Protein AF-X1UFF7-F1 (afdb_monomer_lite)

Organism: NCBI:txid412755

InterPro domains:
  IPR004919 GmrSD restriction endonucleases, N-terminal domain [PF03235] (1-55)

Structure (mmCIF, N/CA/C/O backbone):
data_AF-X1UFF7-F1
#
_entry.id   AF-X1UFF7-F1
#
loop_
_atom_site.group_PDB
_atom_site.id
_atom_site.type_symbol
_atom_site.label_atom_id
_atom_site.label_alt_id
_atom_site.label_comp_id
_atom_site.label_asym_id
_atom_site.label_entity_id
_atom_site.label_seq_id
_atom_site.pdbx_PDB_ins_code
_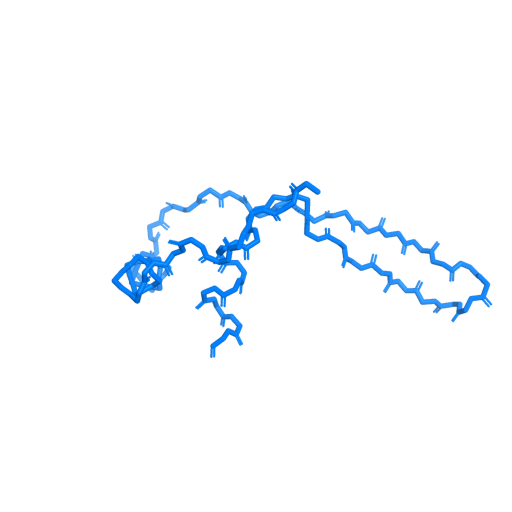atom_site.Cartn_x
_atom_site.Cartn_y
_atom_site.Cartn_z
_atom_site.occupancy
_atom_site.B_iso_or_equiv
_atom_site.auth_seq_id
_atom_site.auth_comp_id
_atom_site.auth_asym_id
_atom_site.auth_atom_id
_atom_site.pdbx_PDB_model_num
ATOM 1 N N . PHE A 1 1 ? 9.936 13.393 -6.067 1.00 51.66 1 PHE A N 1
ATOM 2 C CA . PHE A 1 1 ? 8.583 13.911 -5.768 1.00 51.66 1 PHE A CA 1
ATOM 3 C C . PHE A 1 1 ? 7.751 12.915 -4.953 1.00 51.66 1 PHE A C 1
ATOM 5 O O . PHE A 1 1 ? 6.572 12.733 -5.211 1.00 51.66 1 PHE A O 1
ATOM 12 N N . GLN A 1 2 ? 8.330 12.284 -3.929 1.00 53.41 2 GLN A N 1
ATOM 13 C CA . GLN A 1 2 ? 7.569 11.448 -2.997 1.00 53.41 2 GLN A CA 1
ATOM 14 C C . GLN A 1 2 ? 7.782 12.023 -1.602 1.00 53.41 2 GLN A C 1
ATOM 16 O O . GLN A 1 2 ? 8.920 12.220 -1.175 1.00 53.41 2 GLN A O 1
ATOM 21 N N . ARG A 1 3 ? 6.684 12.421 -0.953 1.00 59.78 3 ARG A N 1
ATOM 22 C CA . ARG A 1 3 ? 6.706 12.943 0.418 1.00 59.78 3 ARG A CA 1
ATOM 23 C C . ARG A 1 3 ? 6.961 11.777 1.384 1.00 59.78 3 ARG A C 1
ATOM 25 O O . ARG A 1 3 ? 6.628 10.636 1.075 1.00 59.78 3 ARG A O 1
ATOM 32 N N . ARG A 1 4 ? 7.588 12.080 2.529 1.00 66.25 4 ARG A N 1
ATOM 33 C CA . ARG A 1 4 ? 7.897 11.142 3.632 1.00 66.25 4 ARG A CA 1
ATOM 34 C C . ARG A 1 4 ? 6.668 10.290 3.990 1.00 66.25 4 ARG A C 1
ATOM 36 O O . ARG A 1 4 ? 5.559 10.741 3.744 1.00 66.25 4 ARG A O 1
ATOM 43 N N . ARG A 1 5 ? 6.841 9.096 4.579 1.00 67.62 5 ARG A N 1
ATOM 44 C CA . ARG A 1 5 ? 5.718 8.255 5.057 1.00 67.62 5 ARG A CA 1
ATOM 45 C C . ARG A 1 5 ? 4.754 9.097 5.903 1.00 67.62 5 ARG A C 1
ATOM 47 O O . ARG A 1 5 ? 5.149 9.600 6.949 1.00 67.62 5 ARG A O 1
ATOM 54 N N . VAL A 1 6 ? 3.533 9.303 5.398 1.00 80.19 6 VAL A N 1
ATOM 55 C CA . VAL A 1 6 ? 2.536 10.224 5.986 1.00 80.19 6 VAL A CA 1
ATOM 56 C C . VAL A 1 6 ? 1.511 9.465 6.832 1.00 80.19 6 VAL A C 1
ATOM 58 O O . VAL A 1 6 ? 0.851 10.057 7.681 1.00 80.19 6 VAL A O 1
ATOM 61 N N . TRP A 1 7 ? 1.347 8.157 6.613 1.00 89.44 7 TRP A N 1
ATOM 62 C CA . TRP A 1 7 ? 0.329 7.382 7.317 1.00 89.44 7 TRP A CA 1
ATOM 63 C C . TRP A 1 7 ? 0.712 7.093 8.767 1.00 89.44 7 TRP A C 1
ATOM 65 O O . TRP A 1 7 ? 1.758 6.512 9.057 1.00 89.44 7 TRP A O 1
ATOM 75 N N . SER A 1 8 ? -0.185 7.467 9.680 1.00 89.88 8 SER A N 1
ATOM 7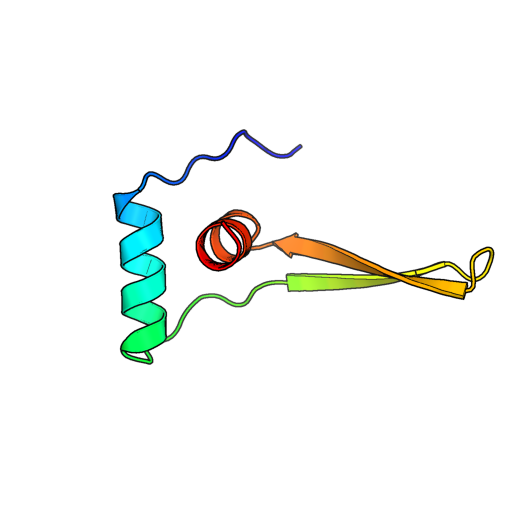6 C CA . SER A 1 8 ? -0.114 7.078 11.087 1.00 89.88 8 SER A CA 1
ATOM 77 C C . SER A 1 8 ? -0.341 5.570 11.249 1.00 89.88 8 SER A C 1
ATOM 79 O O . SER A 1 8 ? -0.861 4.903 10.354 1.00 89.88 8 SER A O 1
ATOM 81 N N . SER A 1 9 ? 0.015 5.015 12.412 1.00 90.56 9 SER A N 1
ATOM 82 C CA . SER A 1 9 ? -0.335 3.630 12.772 1.00 90.56 9 SER A CA 1
ATOM 83 C C . SER A 1 9 ? -1.832 3.361 12.605 1.00 90.56 9 SER A C 1
ATOM 85 O O . SER A 1 9 ? -2.201 2.387 11.963 1.00 90.56 9 SER A O 1
ATOM 87 N N . LYS A 1 10 ? -2.686 4.281 13.069 1.00 93.44 10 LYS A N 1
ATOM 88 C CA . LYS A 1 10 ? -4.145 4.171 12.948 1.00 93.44 10 LYS A CA 1
ATOM 89 C C . LYS A 1 10 ? -4.619 4.063 11.493 1.00 93.44 10 LYS A C 1
ATOM 91 O O . LYS A 1 10 ? -5.465 3.232 11.194 1.00 93.44 10 LYS A O 1
ATOM 96 N N . ALA A 1 11 ? -4.075 4.884 10.592 1.00 93.06 11 ALA A N 1
ATOM 97 C CA . ALA A 1 11 ? -4.437 4.840 9.173 1.00 93.06 11 ALA A CA 1
ATOM 98 C C . ALA A 1 11 ? -3.995 3.530 8.500 1.00 93.06 11 ALA A C 1
ATOM 100 O O . ALA A 1 11 ? -4.710 3.012 7.647 1.00 93.06 11 ALA A O 1
ATOM 101 N N . ARG A 1 12 ? -2.838 2.984 8.904 1.00 93.69 12 ARG A N 1
ATOM 102 C CA . ARG A 1 12 ? -2.362 1.676 8.431 1.00 93.69 12 ARG A CA 1
ATOM 103 C C . ARG A 1 12 ? -3.284 0.554 8.897 1.00 93.69 12 ARG A C 1
ATOM 105 O O . ARG A 1 12 ? -3.770 -0.186 8.053 1.00 93.69 12 ARG A O 1
ATOM 112 N N . SER A 1 13 ? -3.575 0.484 10.198 1.00 95.06 13 SER A N 1
ATOM 113 C CA . SER A 1 13 ? -4.492 -0.516 10.760 1.00 95.06 13 SER A CA 1
ATOM 114 C C . SER A 1 13 ? -5.862 -0.471 10.088 1.00 95.06 13 SER A C 1
ATOM 116 O O . SER A 1 13 ? -6.337 -1.498 9.633 1.00 95.06 13 SER A O 1
ATOM 118 N N . TYR A 1 14 ? -6.427 0.724 9.893 1.00 95.88 14 TYR A N 1
ATOM 119 C CA . TYR A 1 14 ? -7.719 0.865 9.224 1.00 95.88 14 TYR A CA 1
ATOM 120 C C . TYR A 1 14 ? -7.727 0.306 7.791 1.00 95.88 14 TYR A C 1
ATOM 122 O O . TYR A 1 14 ? -8.704 -0.319 7.385 1.00 95.88 14 TYR A O 1
ATOM 130 N N . LEU A 1 15 ? -6.646 0.496 7.016 1.00 95.56 15 LEU A N 1
ATOM 131 C CA . LEU A 1 15 ? -6.543 -0.124 5.690 1.00 95.56 15 LEU A CA 1
ATOM 132 C C . LEU A 1 15 ? -6.538 -1.655 5.792 1.00 95.56 15 LEU A C 1
ATOM 134 O O . LEU A 1 15 ? -7.190 -2.306 4.981 1.00 95.56 15 LEU A O 1
ATOM 138 N N . ILE A 1 16 ? -5.799 -2.217 6.751 1.00 95.44 16 ILE A N 1
ATOM 139 C CA . ILE A 1 16 ? -5.739 -3.669 6.948 1.00 95.44 16 ILE A CA 1
ATOM 140 C C . ILE A 1 16 ? -7.120 -4.214 7.312 1.00 95.44 16 ILE A C 1
ATOM 142 O O . ILE A 1 16 ? -7.569 -5.154 6.664 1.00 95.44 16 ILE A O 1
ATOM 146 N N . ASP A 1 17 ? -7.824 -3.577 8.248 1.00 97.31 17 ASP A N 1
ATOM 147 C CA . ASP A 1 17 ? -9.187 -3.965 8.630 1.00 97.31 17 ASP A CA 1
ATOM 148 C C . ASP A 1 17 ? -10.125 -3.928 7.411 1.00 97.31 17 ASP A C 1
ATOM 150 O O . ASP A 1 17 ? -10.818 -4.896 7.119 1.00 97.31 17 ASP A O 1
ATOM 154 N N . THR A 1 18 ? -10.043 -2.860 6.608 1.00 97.38 18 THR A N 1
ATOM 155 C CA . THR A 1 18 ? -10.818 -2.711 5.363 1.00 97.38 18 THR A CA 1
ATOM 156 C C . THR A 1 18 ? -10.568 -3.868 4.382 1.00 97.38 18 THR A C 1
ATOM 158 O O . THR A 1 18 ? -11.504 -4.345 3.744 1.00 97.38 18 THR A O 1
ATOM 161 N N . ILE A 1 19 ? -9.316 -4.331 4.258 1.00 95.88 19 ILE A N 1
ATOM 162 C CA . ILE A 1 19 ? -8.949 -5.476 3.407 1.00 95.88 19 ILE A CA 1
ATOM 163 C C . ILE A 1 19 ? -9.513 -6.784 3.975 1.00 95.88 19 ILE A C 1
ATOM 165 O O . ILE A 1 19 ? -10.042 -7.590 3.210 1.00 95.88 19 ILE A O 1
ATOM 169 N N . LEU A 1 20 ? -9.395 -7.001 5.289 1.00 97.06 20 LEU A N 1
ATOM 170 C CA . LEU A 1 20 ? -9.851 -8.225 5.957 1.00 97.06 20 LEU A CA 1
ATOM 171 C C . LEU A 1 20 ? -11.376 -8.369 5.925 1.00 97.06 20 LEU A C 1
ATOM 173 O O . LEU A 1 20 ? -11.878 -9.469 5.703 1.00 97.06 20 LEU A O 1
ATOM 177 N N . ASP A 1 21 ? -12.095 -7.258 6.061 1.00 97.94 21 ASP A N 1
ATOM 178 C CA . ASP A 1 21 ? -13.557 -7.210 5.979 1.00 97.94 21 ASP A CA 1
ATOM 179 C C . ASP A 1 21 ? -14.078 -7.266 4.527 1.00 97.94 21 ASP A C 1
ATOM 181 O O . ASP A 1 21 ? -15.286 -7.323 4.290 1.00 97.94 21 ASP A O 1
ATOM 185 N N . GLY A 1 22 ? -13.184 -7.257 3.530 1.00 96.56 22 GLY A N 1
ATOM 186 C CA . GLY A 1 22 ? -13.540 -7.357 2.113 1.00 96.56 22 GLY A CA 1
ATOM 187 C C . GLY A 1 22 ? -14.161 -6.086 1.526 1.00 96.56 22 GLY A C 1
ATOM 188 O O . GLY A 1 22 ? -14.802 -6.138 0.472 1.00 96.56 22 GLY A O 1
ATOM 189 N N . PHE A 1 23 ? -13.978 -4.937 2.177 1.00 97.56 23 PHE A N 1
ATOM 190 C CA . PHE A 1 23 ? -14.447 -3.657 1.659 1.00 97.56 23 PHE A CA 1
ATOM 191 C C . PHE A 1 23 ? -13.606 -3.194 0.454 1.00 97.56 23 PHE A C 1
ATOM 193 O O . PHE A 1 23 ? -12.408 -3.480 0.361 1.00 97.56 23 PHE A O 1
ATOM 200 N N . PRO A 1 24 ? -14.204 -2.445 -0.491 1.00 95.50 24 PRO A N 1
ATOM 201 C CA . PRO A 1 24 ? -13.486 -1.965 -1.664 1.00 95.50 24 PRO A CA 1
ATOM 202 C C . PRO A 1 24 ? -12.400 -0.955 -1.276 1.00 95.50 24 PRO A C 1
ATOM 204 O O . PRO A 1 24 ? -12.654 0.011 -0.557 1.00 95.50 24 PRO A O 1
ATOM 207 N N . ILE A 1 25 ? -11.199 -1.134 -1.829 1.00 94.50 25 ILE A N 1
ATOM 208 C CA . ILE A 1 25 ? -10.084 -0.193 -1.685 1.00 94.50 25 ILE A CA 1
ATOM 209 C C . ILE A 1 25 ? -9.662 0.372 -3.048 1.00 94.50 25 ILE A C 1
ATOM 211 O O . ILE A 1 25 ? -9.749 -0.327 -4.061 1.00 94.50 25 ILE A O 1
ATOM 215 N N . PRO A 1 26 ? -9.162 1.620 -3.110 1.00 92.56 26 PRO A N 1
ATOM 216 C CA . PRO A 1 26 ? -8.616 2.167 -4.345 1.00 92.56 26 PRO A CA 1
ATOM 217 C C . PRO A 1 26 ? -7.462 1.312 -4.880 1.00 92.56 26 PRO A C 1
ATOM 219 O O . PRO A 1 26 ? -6.554 0.934 -4.131 1.00 92.56 26 PRO A O 1
ATOM 222 N N . ALA A 1 27 ? -7.469 1.062 -6.191 1.00 92.12 27 ALA A N 1
ATOM 223 C CA . ALA A 1 27 ? -6.460 0.248 -6.859 1.00 92.12 27 ALA A CA 1
ATOM 224 C C . ALA A 1 27 ? -5.031 0.768 -6.615 1.00 92.12 27 ALA A C 1
ATOM 226 O O . ALA A 1 27 ? -4.793 1.969 -6.471 1.00 92.12 27 ALA A O 1
ATOM 227 N N . VAL A 1 28 ? -4.060 -0.143 -6.575 1.00 93.75 28 VAL A N 1
ATOM 228 C CA . VAL A 1 28 ? -2.631 0.196 -6.603 1.00 93.75 28 VAL A CA 1
ATOM 229 C C . VAL A 1 28 ? -2.164 0.120 -8.049 1.00 93.75 28 VAL A C 1
ATOM 231 O O . VAL A 1 28 ? -2.359 -0.896 -8.714 1.00 93.75 28 VAL A O 1
ATOM 234 N N . TYR A 1 29 ? -1.523 1.181 -8.532 1.00 94.94 29 TYR A N 1
ATOM 235 C CA . TYR A 1 29 ? -1.037 1.239 -9.906 1.00 94.94 29 TYR A CA 1
ATOM 236 C C . TYR A 1 29 ? 0.444 0.888 -9.949 1.00 94.94 29 TYR A C 1
ATOM 238 O O . TYR A 1 29 ? 1.277 1.569 -9.348 1.00 94.94 29 TYR A O 1
ATOM 246 N N . ILE A 1 30 ? 0.775 -0.175 -10.680 1.00 94.00 30 ILE A N 1
ATOM 247 C CA . ILE A 1 30 ? 2.143 -0.672 -10.828 1.00 94.00 30 ILE A CA 1
ATOM 248 C C . ILE A 1 30 ? 2.533 -0.606 -12.300 1.00 94.00 30 ILE A C 1
ATOM 250 O O . ILE A 1 30 ? 1.830 -1.119 -13.169 1.00 94.00 30 ILE A O 1
ATOM 254 N N . ARG A 1 31 ? 3.690 -0.007 -12.578 1.00 93.56 31 ARG A N 1
ATOM 255 C CA . ARG A 1 31 ? 4.320 -0.016 -13.897 1.00 93.56 31 ARG A CA 1
ATOM 256 C C . 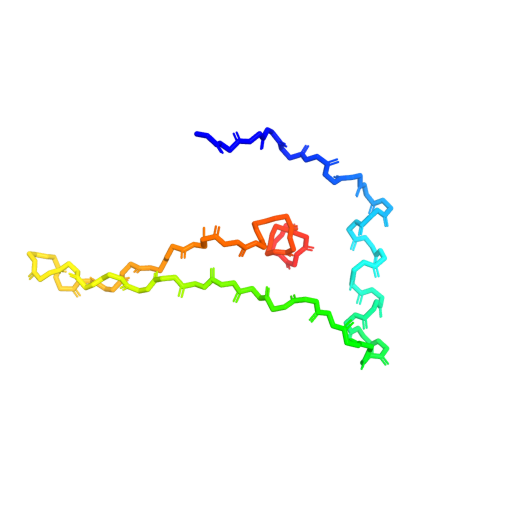ARG A 1 31 ? 5.412 -1.073 -13.928 1.00 93.56 31 ARG A C 1
ATOM 258 O O . ARG A 1 31 ? 6.309 -1.072 -13.089 1.00 93.56 31 ARG A O 1
ATOM 265 N N . GLN A 1 32 ? 5.366 -1.949 -14.926 1.00 92.94 32 GLN A N 1
ATOM 266 C CA . GLN A 1 32 ? 6.435 -2.908 -15.182 1.00 92.94 32 GLN A CA 1
ATOM 267 C C . GLN A 1 32 ? 7.392 -2.364 -16.246 1.00 92.94 32 GLN A C 1
ATOM 269 O O . GLN A 1 32 ? 6.961 -1.904 -17.302 1.00 92.94 32 GLN A O 1
ATOM 274 N N . LYS A 1 33 ? 8.697 -2.451 -15.985 1.00 90.75 33 LYS A N 1
ATOM 275 C CA . LYS A 1 33 ? 9.759 -2.138 -16.942 1.00 90.75 33 LYS A CA 1
ATOM 276 C C . LYS A 1 33 ? 10.694 -3.333 -17.065 1.00 90.75 33 LYS A C 1
ATOM 278 O O . LYS A 1 33 ? 11.282 -3.772 -16.081 1.00 90.75 33 LYS A O 1
ATOM 283 N N . ILE A 1 34 ? 10.857 -3.840 -18.281 1.00 89.75 34 ILE A N 1
ATOM 284 C CA . ILE A 1 34 ? 11.805 -4.918 -18.563 1.00 89.75 34 ILE A CA 1
ATOM 285 C C . ILE A 1 34 ? 13.164 -4.281 -18.843 1.00 89.75 34 ILE A C 1
ATOM 287 O O . ILE A 1 34 ? 13.309 -3.481 -19.768 1.00 89.75 34 ILE A O 1
ATOM 291 N N . ASN A 1 35 ? 14.164 -4.613 -18.032 1.00 85.31 35 ASN A N 1
ATOM 292 C CA . ASN A 1 35 ? 15.543 -4.243 -18.301 1.00 85.31 35 ASN A CA 1
ATOM 293 C C . ASN A 1 35 ? 16.231 -5.392 -19.044 1.00 85.31 35 ASN A C 1
ATOM 295 O O . ASN A 1 35 ? 16.683 -6.364 -18.438 1.00 85.31 35 ASN A O 1
ATOM 299 N N . LEU A 1 36 ? 16.316 -5.246 -20.367 1.00 85.75 36 LEU A N 1
ATOM 300 C CA . LEU A 1 36 ? 16.887 -6.246 -21.271 1.00 85.75 36 LEU A CA 1
ATOM 301 C C . LEU A 1 36 ? 18.397 -6.450 -21.064 1.00 85.75 36 LEU A C 1
ATOM 303 O O . LEU A 1 36 ? 18.898 -7.528 -21.348 1.00 85.75 36 LEU A O 1
ATOM 307 N N . LYS A 1 37 ? 19.119 -5.461 -20.514 1.00 87.38 37 LYS A N 1
ATOM 308 C CA . LYS A 1 37 ? 20.572 -5.566 -20.277 1.00 87.38 37 LYS A CA 1
ATOM 309 C C . LYS A 1 37 ? 20.928 -6.509 -19.129 1.00 87.38 37 LYS A C 1
ATOM 311 O O . LYS A 1 37 ? 22.005 -7.083 -19.125 1.00 87.38 37 LYS A O 1
ATOM 316 N N . ILE A 1 38 ? 20.037 -6.638 -18.148 1.00 86.50 38 ILE A N 1
ATOM 317 C CA . ILE A 1 38 ? 20.243 -7.481 -16.959 1.00 86.50 38 ILE A CA 1
ATOM 318 C C . ILE A 1 38 ? 19.236 -8.633 -16.884 1.00 86.50 38 ILE A C 1
ATOM 320 O O . ILE A 1 38 ? 19.196 -9.325 -15.872 1.00 86.50 38 ILE A O 1
ATOM 324 N N . ALA A 1 39 ? 18.394 -8.794 -17.912 1.00 86.00 39 ALA A N 1
ATOM 325 C CA . ALA A 1 39 ? 17.298 -9.761 -17.966 1.00 86.00 39 ALA A CA 1
ATOM 326 C C . ALA A 1 39 ? 16.392 -9.750 -16.715 1.00 86.00 39 ALA A C 1
ATOM 328 O O . ALA A 1 39 ? 15.943 -10.795 -16.248 1.00 86.00 39 ALA A O 1
ATOM 329 N N . LYS A 1 40 ? 16.110 -8.565 -16.150 1.00 87.94 40 LYS A N 1
ATOM 330 C CA . LYS A 1 40 ? 15.229 -8.419 -14.976 1.00 87.94 40 LYS A CA 1
ATOM 331 C C . LYS A 1 40 ? 13.995 -7.590 -15.291 1.00 87.94 40 LYS A C 1
ATOM 333 O O . LYS A 1 40 ? 14.066 -6.575 -15.984 1.00 87.94 40 LYS A O 1
ATOM 338 N N . SER A 1 41 ? 12.873 -7.999 -14.709 1.00 88.75 41 SER A N 1
ATOM 339 C CA . SER A 1 41 ? 11.652 -7.200 -14.645 1.00 88.75 41 SER A CA 1
ATOM 340 C C . SER A 1 41 ? 11.684 -6.333 -13.389 1.00 88.75 41 SER A C 1
ATOM 342 O O . SER A 1 41 ? 11.855 -6.844 -12.283 1.00 88.75 41 SER A O 1
ATOM 344 N N . ILE A 1 42 ? 11.547 -5.022 -13.558 1.00 90.00 42 ILE A N 1
ATOM 345 C CA . ILE A 1 42 ? 11.441 -4.054 -12.466 1.00 90.00 42 ILE A CA 1
ATOM 346 C C . ILE A 1 42 ? 9.9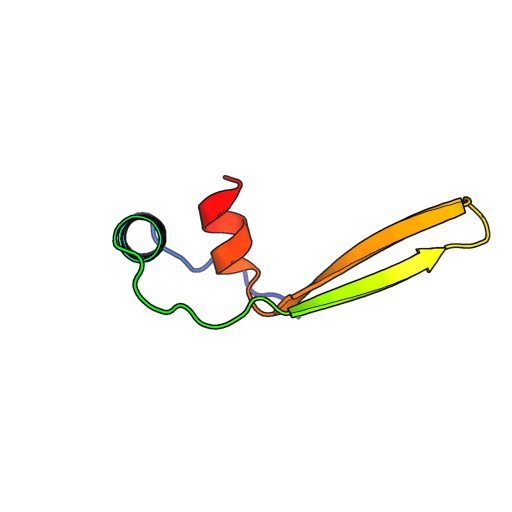80 -3.626 -12.380 1.00 90.00 42 ILE A C 1
ATOM 348 O O . ILE A 1 42 ? 9.386 -3.229 -13.383 1.00 90.00 42 ILE A O 1
ATOM 352 N N . ARG A 1 43 ? 9.400 -3.698 -11.182 1.00 91.38 43 ARG A N 1
ATOM 353 C CA . ARG A 1 43 ? 8.052 -3.202 -10.899 1.00 91.38 43 ARG A CA 1
ATOM 354 C C . ARG A 1 43 ? 8.159 -1.939 -10.063 1.00 91.38 43 ARG A C 1
ATOM 356 O O . ARG A 1 43 ? 8.799 -1.939 -9.017 1.00 91.38 43 ARG A O 1
ATOM 363 N N . GLU A 1 44 ? 7.543 -0.872 -10.539 1.00 91.62 44 GLU A N 1
ATOM 364 C CA . GLU A 1 44 ? 7.528 0.427 -9.884 1.00 91.62 44 GLU A CA 1
ATOM 365 C C . GLU A 1 44 ? 6.097 0.767 -9.476 1.00 91.62 44 GLU A C 1
ATOM 367 O O . GLU A 1 44 ? 5.177 0.699 -10.292 1.00 91.62 44 GLU A O 1
ATOM 372 N N . VAL A 1 45 ? 5.904 1.139 -8.213 1.00 92.19 45 VAL A N 1
ATOM 373 C CA . VAL A 1 45 ? 4.609 1.612 -7.717 1.00 92.19 45 VAL A CA 1
ATOM 374 C C . VAL A 1 45 ? 4.427 3.064 -8.157 1.00 92.19 45 VAL A C 1
ATOM 376 O O . VAL A 1 45 ? 5.149 3.946 -7.691 1.00 92.19 45 VAL A O 1
ATOM 379 N N . VAL A 1 46 ? 3.475 3.299 -9.058 1.00 92.06 46 VAL A N 1
ATOM 380 C CA . VAL A 1 46 ? 3.139 4.627 -9.599 1.00 92.06 46 VAL A CA 1
ATOM 381 C C . VAL A 1 46 ? 2.172 5.360 -8.669 1.00 92.06 46 VAL A C 1
ATOM 383 O O . VAL A 1 46 ? 2.324 6.558 -8.451 1.00 92.06 46 VAL A O 1
ATOM 386 N N . ASP A 1 47 ? 1.222 4.632 -8.079 1.00 93.06 47 ASP A N 1
ATOM 387 C CA . ASP A 1 47 ? 0.313 5.122 -7.039 1.00 93.06 47 ASP A CA 1
ATOM 388 C C . ASP A 1 47 ? 0.041 4.022 -6.003 1.00 93.06 47 ASP A C 1
ATOM 390 O O . ASP A 1 47 ? 0.166 2.833 -6.294 1.00 93.06 47 ASP A O 1
ATOM 394 N N . GLY A 1 48 ? -0.331 4.416 -4.785 1.00 92.62 48 GLY A N 1
ATOM 395 C CA . GLY A 1 48 ? -0.634 3.485 -3.699 1.00 92.62 48 GLY A CA 1
ATOM 396 C C . GLY A 1 48 ? 0.572 3.107 -2.845 1.00 92.62 48 GLY A C 1
ATOM 397 O O . GLY A 1 48 ? 0.532 2.113 -2.129 1.00 92.62 48 GLY A O 1
ATOM 398 N N . GLN A 1 49 ? 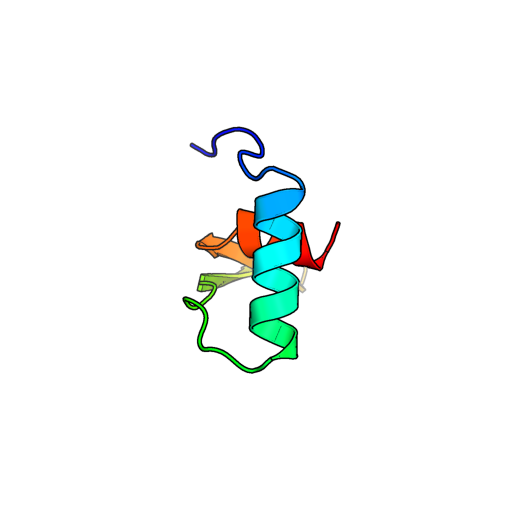1.633 3.913 -2.858 1.00 91.62 49 GLN A N 1
ATOM 399 C CA . GLN A 1 49 ? 2.852 3.638 -2.090 1.00 91.62 49 GLN A CA 1
ATOM 400 C C . GLN A 1 49 ? 2.618 3.491 -0.582 1.00 91.62 49 GLN A C 1
ATOM 402 O O . GLN A 1 49 ? 3.219 2.627 0.042 1.00 91.62 49 GLN A O 1
ATOM 407 N N . GLN A 1 50 ? 1.737 4.307 0.009 1.00 90.31 50 GLN A N 1
ATOM 408 C CA . GLN A 1 50 ? 1.404 4.187 1.435 1.00 90.31 50 GLN A CA 1
ATOM 409 C C . GLN A 1 50 ? 0.565 2.933 1.722 1.00 90.31 50 GLN A C 1
ATOM 411 O O . GLN A 1 50 ? 0.733 2.335 2.777 1.00 90.31 50 GLN A O 1
ATOM 416 N N . ARG A 1 51 ? -0.280 2.504 0.767 1.00 94.50 51 ARG A N 1
ATOM 417 C CA . ARG A 1 51 ? -1.062 1.261 0.874 1.00 94.50 51 ARG A CA 1
ATOM 418 C C . ARG A 1 51 ? -0.141 0.046 0.856 1.00 94.50 51 ARG A C 1
ATOM 420 O O . ARG A 1 51 ? -0.207 -0.782 1.749 1.00 94.50 51 ARG A O 1
ATOM 427 N N . ILE A 1 52 ? 0.770 -0.009 -0.117 1.00 93.25 52 ILE A N 1
ATOM 428 C CA . ILE A 1 52 ? 1.780 -1.070 -0.199 1.00 93.25 52 ILE A CA 1
ATOM 429 C C . ILE A 1 52 ? 2.697 -1.055 1.027 1.00 93.25 52 ILE A C 1
ATOM 431 O O . ILE A 1 52 ? 2.975 -2.112 1.574 1.00 93.25 52 ILE A O 1
ATOM 435 N N . GLY A 1 53 ? 3.110 0.125 1.502 1.00 91.44 53 GLY A N 1
ATOM 436 C CA . GLY A 1 53 ? 3.875 0.244 2.744 1.00 91.44 53 GLY A CA 1
ATOM 437 C C . GLY A 1 53 ? 3.129 -0.339 3.944 1.00 91.44 53 GLY A C 1
ATOM 438 O O . GLY A 1 53 ? 3.675 -1.173 4.644 1.00 91.44 53 GLY A O 1
ATOM 439 N N . ALA A 1 54 ? 1.854 0.011 4.125 1.00 91.94 54 ALA A N 1
ATOM 440 C CA . ALA A 1 54 ? 1.031 -0.516 5.215 1.00 91.94 54 ALA A CA 1
ATOM 441 C C . ALA A 1 54 ? 0.881 -2.049 5.212 1.00 91.94 54 ALA A C 1
ATOM 443 O O . ALA A 1 54 ? 0.634 -2.614 6.268 1.00 91.94 54 ALA A O 1
ATOM 444 N N . ILE A 1 55 ? 0.997 -2.693 4.044 1.00 92.38 55 ILE A N 1
ATOM 445 C CA . ILE A 1 55 ? 0.876 -4.150 3.877 1.00 92.38 55 ILE A CA 1
ATOM 446 C C . ILE A 1 55 ? 2.226 -4.863 4.061 1.00 92.38 55 ILE A C 1
ATOM 448 O O . ILE A 1 55 ? 2.252 -6.011 4.494 1.00 92.38 55 ILE A O 1
ATOM 452 N N . LEU A 1 56 ? 3.333 -4.224 3.670 1.00 88.88 56 LEU A N 1
ATOM 453 C CA . LEU A 1 56 ? 4.663 -4.845 3.648 1.00 88.88 56 LEU A CA 1
ATOM 454 C C . LEU A 1 56 ? 5.525 -4.538 4.881 1.00 88.88 56 LEU A C 1
ATOM 456 O O . LEU A 1 56 ? 6.499 -5.256 5.101 1.00 88.88 56 LEU A O 1
ATOM 460 N N . ASP A 1 57 ? 5.226 -3.458 5.607 1.00 79.62 57 ASP A N 1
ATOM 461 C CA . ASP A 1 57 ? 5.923 -3.058 6.840 1.00 79.62 57 ASP A CA 1
ATOM 462 C C . ASP A 1 57 ? 5.384 -3.788 8.073 1.00 79.62 57 ASP A C 1
ATOM 464 O O . ASP A 1 57 ? 6.224 -4.2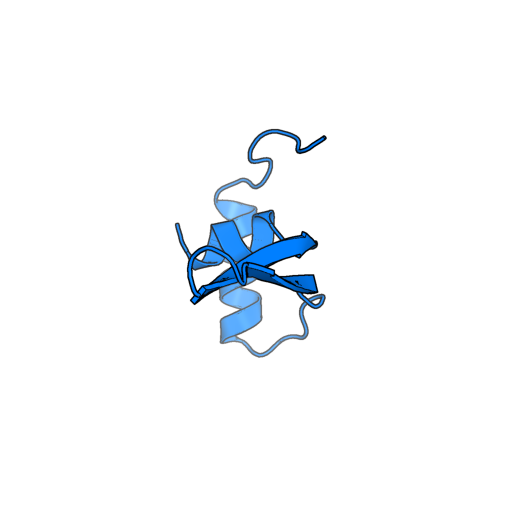05 8.902 1.00 79.62 57 ASP A O 1
#

Secondary structure (DSSP, 8-state):
--------HHHHHHHHHHHHTT---PPPEEEEEEETTTTEEEEEEEE-HHHHHHHH-

Radius of gyration: 14.18 Å; chains: 1; bounding box: 35×24×34 Å

pLDDT: mean 89.11, std 10.05, range [51.66, 97.94]

Sequence (57 aa):
FQRRRVWSSKARSYLIDTILDGFPIPAVYIRQKINLKIAKSIREVVDGQQRIGAILD

Foldseek 3Di:
DDDDQPDDPVNLVVLVVCVVVVHDDDDWDWDWDQDPVVRDIDIDTPDCPNVVVSVVD